Protein AF-A0A6L9ISY8-F1 (afdb_monomer)

Foldseek 3Di:
DAWDWDQPDPVSQEIEIADAQDDEPVSVVVVVVVVVVVCVVDPDHHHYHYHCVNHNDDYPCPPPD

Radius of gyration: 12.51 Å; Cα contacts (8 Å, |Δi|>4): 89; chains: 1; bounding box: 34×18×31 Å

Structure (mmCIF, N/CA/C/O backbone):
data_AF-A0A6L9ISY8-F1
#
_entry.id   AF-A0A6L9ISY8-F1
#
loop_
_atom_site.group_PDB
_atom_site.id
_atom_site.type_symbol
_atom_site.label_atom_id
_atom_site.label_alt_id
_atom_site.label_comp_id
_atom_site.label_asym_id
_atom_site.label_entity_id
_atom_site.label_seq_id
_atom_site.pdbx_PDB_ins_code
_atom_site.Cartn_x
_atom_site.Cartn_y
_atom_site.Cartn_z
_atom_site.occupancy
_atom_site.B_iso_or_equiv
_atom_site.auth_seq_id
_atom_site.auth_comp_id
_atom_site.auth_asym_id
_atom_site.auth_atom_id
_atom_site.pdbx_PDB_model_num
ATOM 1 N N . MET A 1 1 ? 0.975 6.032 -14.545 1.00 67.00 1 MET A N 1
ATOM 2 C CA . MET A 1 1 ? -0.167 5.834 -13.627 1.00 67.00 1 MET A CA 1
ATOM 3 C C . MET A 1 1 ? 0.408 5.747 -12.227 1.00 67.00 1 MET A C 1
ATOM 5 O O . MET A 1 1 ? 1.518 5.247 -12.110 1.00 67.00 1 MET A O 1
ATOM 9 N N . SER A 1 2 ? -0.270 6.314 -11.233 1.00 87.31 2 SER A N 1
ATOM 10 C CA . SER A 1 2 ? 0.130 6.286 -9.819 1.00 87.31 2 SER A CA 1
ATOM 11 C C . SER A 1 2 ? -0.438 5.053 -9.119 1.00 87.31 2 SER A C 1
ATOM 13 O O . SER A 1 2 ? -1.307 4.382 -9.671 1.00 87.31 2 SER A O 1
ATOM 15 N N . ILE A 1 3 ? 0.065 4.754 -7.922 1.00 96.06 3 ILE A N 1
ATOM 16 C CA . ILE A 1 3 ? -0.576 3.802 -7.012 1.00 96.06 3 ILE A CA 1
ATOM 17 C C . ILE A 1 3 ? -1.767 4.516 -6.376 1.00 96.06 3 ILE A C 1
ATOM 19 O O . ILE A 1 3 ? -1.595 5.599 -5.811 1.00 96.06 3 ILE A O 1
ATOM 23 N N . ASP A 1 4 ? -2.945 3.906 -6.445 1.00 96.62 4 ASP A N 1
ATOM 24 C CA . ASP A 1 4 ? -4.152 4.446 -5.822 1.00 96.62 4 ASP A CA 1
ATOM 25 C C . ASP A 1 4 ? -4.424 3.743 -4.491 1.00 96.62 4 ASP A C 1
ATOM 27 O O . ASP A 1 4 ? -4.190 2.541 -4.355 1.00 96.62 4 ASP A O 1
ATOM 31 N N . VAL A 1 5 ? -4.947 4.484 -3.512 1.00 97.31 5 VAL A N 1
ATOM 32 C CA . VAL A 1 5 ? -5.384 3.940 -2.223 1.00 97.31 5 VAL A CA 1
ATOM 33 C C . VAL A 1 5 ? -6.784 4.436 -1.879 1.00 97.31 5 VAL A C 1
ATOM 35 O O . VAL A 1 5 ? -7.075 5.630 -1.976 1.00 97.31 5 VAL A O 1
ATOM 38 N N . PHE A 1 6 ? -7.670 3.511 -1.515 1.00 97.31 6 PHE A N 1
ATOM 39 C CA . PHE A 1 6 ? -9.077 3.797 -1.234 1.00 97.31 6 PHE A CA 1
ATOM 40 C C . PHE A 1 6 ? -9.692 2.759 -0.289 1.00 97.31 6 PHE A C 1
ATOM 42 O O . PHE A 1 6 ? -9.136 1.684 -0.069 1.00 97.31 6 PHE A O 1
ATOM 49 N N . TRP A 1 7 ? -10.848 3.088 0.285 1.00 97.50 7 TRP A N 1
ATOM 50 C CA . TRP A 1 7 ? -11.632 2.157 1.095 1.00 97.50 7 TRP A CA 1
ATOM 51 C C . TRP A 1 7 ? -12.387 1.172 0.200 1.00 97.50 7 TRP A C 1
ATOM 53 O O . TRP A 1 7 ? -13.065 1.590 -0.736 1.00 97.50 7 TRP A O 1
ATOM 63 N N . ASP A 1 8 ? -12.263 -0.126 0.477 1.00 97.12 8 ASP A N 1
ATOM 64 C CA . ASP A 1 8 ? -12.937 -1.190 -0.286 1.00 97.12 8 ASP A CA 1
ATOM 65 C C . ASP A 1 8 ? -14.414 -1.346 0.117 1.00 97.12 8 ASP A C 1
ATOM 67 O O . ASP A 1 8 ? -15.213 -1.914 -0.625 1.00 97.12 8 ASP A O 1
ATOM 71 N N . ASP A 1 9 ? -14.776 -0.844 1.300 1.00 95.88 9 ASP A N 1
ATOM 72 C CA . ASP A 1 9 ? -16.107 -0.931 1.886 1.00 95.88 9 ASP A CA 1
ATOM 73 C C . ASP A 1 9 ? -16.535 0.380 2.565 1.00 95.88 9 ASP A C 1
ATOM 75 O O . ASP A 1 9 ? -15.713 1.171 3.024 1.00 95.88 9 ASP A O 1
ATOM 79 N N . GLU A 1 10 ? -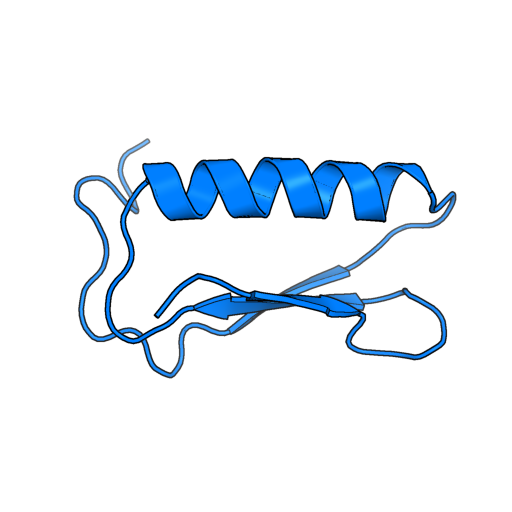17.848 0.595 2.683 1.00 95.62 10 GLU A N 1
ATOM 80 C CA . GLU A 1 10 ? -18.419 1.805 3.302 1.00 95.62 10 GLU A CA 1
ATOM 81 C C . GLU A 1 10 ? -18.085 1.937 4.797 1.00 95.62 10 GLU A C 1
ATOM 83 O O . GLU A 1 10 ? -18.084 3.042 5.334 1.00 95.62 10 GLU A O 1
ATOM 88 N N . ASN A 1 11 ? -17.782 0.823 5.473 1.00 96.31 11 ASN A N 1
ATOM 89 C CA . ASN A 1 11 ? -17.422 0.818 6.893 1.00 96.31 11 ASN A CA 1
ATOM 90 C C . ASN A 1 11 ? -15.923 1.057 7.134 1.00 96.31 11 ASN A C 1
ATOM 92 O O . ASN A 1 11 ? -15.487 1.028 8.287 1.00 96.31 11 ASN A O 1
ATOM 96 N N . HIS A 1 12 ? -15.132 1.275 6.076 1.00 97.12 12 HIS A N 1
ATOM 97 C CA . HIS A 1 12 ? -13.688 1.502 6.155 1.00 97.12 12 HIS A CA 1
ATOM 98 C C . HIS A 1 12 ? -12.969 0.405 6.965 1.00 97.12 12 HIS A C 1
ATOM 100 O O . HIS A 1 12 ? -12.112 0.677 7.808 1.00 97.12 12 HIS A O 1
ATOM 106 N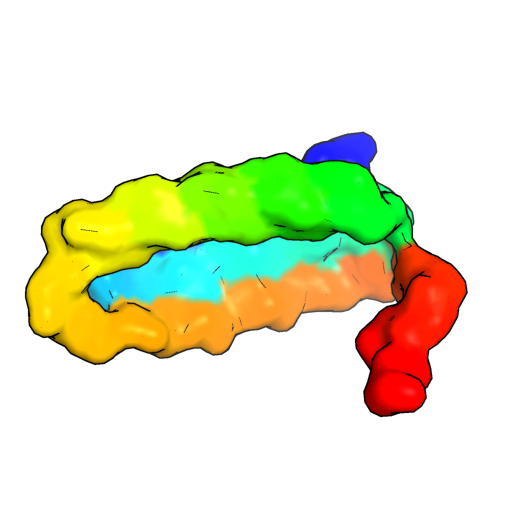 N . THR A 1 13 ? -13.356 -0.855 6.767 1.00 97.56 13 THR A N 1
ATOM 107 C CA . THR A 1 13 ? -12.720 -2.018 7.405 1.00 97.56 13 THR A CA 1
ATOM 108 C C . THR A 1 13 ? -11.613 -2.610 6.542 1.00 97.56 13 THR A C 1
ATOM 110 O O . THR A 1 13 ? -10.754 -3.330 7.058 1.00 97.56 13 THR A O 1
ATOM 113 N N . ILE A 1 14 ? -11.601 -2.284 5.246 1.00 97.88 14 ILE A N 1
ATOM 114 C CA . ILE A 1 14 ? -10.602 -2.745 4.287 1.00 97.88 14 ILE A CA 1
ATOM 115 C C . ILE A 1 14 ? -10.066 -1.552 3.490 1.00 97.88 14 ILE A C 1
ATOM 117 O O . ILE A 1 14 ? -10.825 -0.817 2.861 1.00 97.88 14 ILE A O 1
ATOM 121 N N . ILE A 1 15 ? -8.746 -1.387 3.471 1.00 97.88 15 ILE A N 1
ATOM 122 C CA . ILE A 1 15 ? -8.051 -0.448 2.588 1.00 97.88 15 ILE A CA 1
ATOM 123 C C . ILE A 1 15 ? -7.469 -1.214 1.396 1.00 97.88 15 ILE A C 1
ATOM 125 O O . ILE A 1 15 ? -6.764 -2.211 1.568 1.00 97.88 15 ILE A O 1
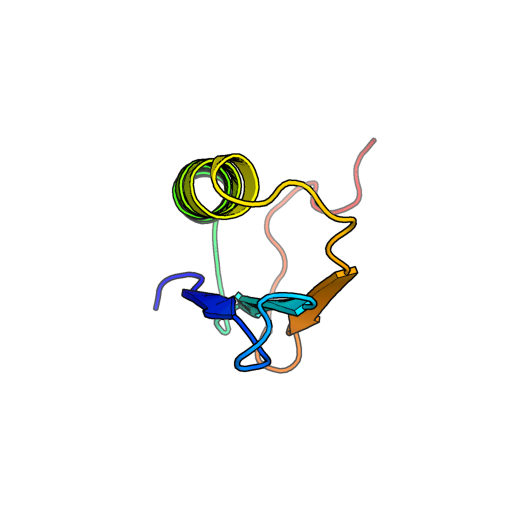ATOM 129 N N . ARG A 1 16 ? -7.777 -0.777 0.175 1.00 98.12 16 ARG A N 1
ATOM 130 C CA . ARG A 1 16 ? -7.251 -1.369 -1.056 1.00 98.12 16 ARG A CA 1
ATOM 131 C C . ARG A 1 16 ? -6.221 -0.447 -1.686 1.00 98.12 16 ARG A C 1
ATOM 133 O O . ARG A 1 16 ? -6.451 0.748 -1.846 1.00 98.12 16 ARG A O 1
ATOM 140 N N . TRP A 1 17 ? -5.110 -1.048 -2.083 1.00 97.94 17 TRP A N 1
ATOM 141 C CA . TRP A 1 17 ? -4.055 -0.437 -2.875 1.00 97.94 17 TRP A CA 1
ATOM 142 C C . TRP A 1 17 ? -4.143 -0.986 -4.286 1.00 97.94 17 TRP A C 1
ATOM 144 O O . TRP A 1 17 ? -4.111 -2.202 -4.458 1.00 97.94 17 TRP A O 1
ATOM 154 N N . PHE A 1 18 ? -4.235 -0.121 -5.285 1.00 97.19 18 PHE A N 1
ATOM 155 C CA . PHE A 1 18 ? -4.192 -0.514 -6.685 1.00 97.19 18 PHE A CA 1
ATOM 156 C C . PHE A 1 18 ? -2.843 -0.127 -7.279 1.00 97.19 18 PHE A C 1
ATOM 158 O O . PHE A 1 18 ? -2.518 1.056 -7.394 1.00 97.19 18 PHE A O 1
ATOM 165 N N . PHE A 1 19 ? -2.050 -1.133 -7.644 1.00 96.62 19 PHE A N 1
ATOM 166 C CA . PHE A 1 19 ? -0.743 -0.923 -8.246 1.00 96.62 19 PHE A CA 1
ATOM 167 C C . PHE A 1 19 ? -0.859 -0.919 -9.778 1.00 96.62 19 PHE A C 1
ATOM 169 O O . PHE A 1 19 ? -1.387 -1.871 -10.360 1.00 96.62 19 PHE A O 1
ATOM 176 N N . PRO A 1 20 ? -0.346 0.121 -10.457 1.00 95.69 20 PRO A N 1
ATOM 177 C CA . PRO A 1 20 ? -0.306 0.172 -11.914 1.00 95.69 20 PRO A CA 1
ATOM 178 C C . PRO A 1 20 ? 0.727 -0.815 -12.480 1.00 95.69 20 PRO A C 1
ATOM 180 O O . PRO A 1 20 ? 1.479 -1.447 -11.742 1.00 95.69 20 PRO A O 1
ATOM 183 N N . GLU A 1 21 ? 0.823 -0.914 -13.813 1.00 96.25 21 GLU A N 1
ATOM 184 C CA . GLU A 1 21 ? 1.759 -1.849 -14.463 1.00 96.25 21 GLU A CA 1
ATOM 185 C C . GLU A 1 21 ? 3.220 -1.684 -14.019 1.00 96.25 21 GLU A C 1
ATOM 187 O O . GLU A 1 21 ? 3.963 -2.665 -13.930 1.00 96.25 21 GLU A O 1
ATOM 192 N N . THR A 1 22 ? 3.616 -0.446 -13.734 1.00 94.06 22 THR A N 1
ATOM 193 C CA . THR A 1 22 ? 4.946 -0.070 -13.260 1.00 94.06 22 THR A CA 1
ATOM 194 C C . THR A 1 22 ? 4.804 1.012 -12.202 1.00 94.06 22 THR A C 1
ATOM 196 O O . THR A 1 22 ? 4.064 1.973 -12.425 1.00 94.06 22 THR A O 1
ATOM 199 N N . PHE A 1 23 ? 5.560 0.901 -11.117 1.00 94.06 23 PHE A N 1
ATOM 200 C CA . PHE A 1 23 ? 5.670 1.932 -10.090 1.00 94.06 23 PHE A CA 1
ATOM 201 C C . PHE A 1 23 ? 7.106 2.010 -9.562 1.00 94.06 23 PHE A C 1
ATOM 203 O O . PHE A 1 23 ? 7.895 1.079 -9.756 1.00 94.06 23 PHE A O 1
ATOM 210 N N . ASP A 1 24 ? 7.438 3.111 -8.896 1.00 94.62 24 ASP A N 1
ATOM 211 C CA . ASP A 1 24 ? 8.703 3.295 -8.185 1.00 94.62 24 ASP A CA 1
ATOM 212 C C . ASP A 1 24 ? 8.489 3.488 -6.673 1.00 94.62 24 ASP A C 1
ATOM 214 O O . ASP A 1 24 ? 7.363 3.546 -6.168 1.00 94.62 24 ASP A O 1
ATOM 218 N N . TRP A 1 25 ? 9.594 3.533 -5.928 1.00 93.62 25 TRP A N 1
ATOM 219 C CA . TRP A 1 25 ? 9.555 3.683 -4.474 1.00 93.62 25 TRP A CA 1
ATOM 220 C C . TRP A 1 25 ? 9.056 5.053 -4.020 1.00 93.62 25 TRP A C 1
ATOM 222 O O . TRP A 1 25 ? 8.446 5.139 -2.957 1.00 93.62 25 TRP A O 1
ATOM 232 N N . ASP A 1 26 ? 9.257 6.097 -4.823 1.00 94.56 26 ASP A N 1
ATOM 233 C CA . ASP A 1 26 ? 8.794 7.444 -4.491 1.00 94.56 26 ASP A CA 1
ATOM 234 C C . ASP A 1 26 ? 7.265 7.505 -4.550 1.00 94.56 26 ASP A C 1
ATOM 236 O O . ASP A 1 26 ? 6.623 8.026 -3.638 1.00 94.56 26 ASP A O 1
ATOM 240 N N . GLN A 1 27 ? 6.667 6.895 -5.576 1.00 94.06 27 GLN A N 1
ATOM 241 C CA . GLN A 1 27 ? 5.220 6.725 -5.691 1.00 94.06 27 GLN A CA 1
ATOM 242 C C . GLN A 1 27 ? 4.663 5.893 -4.539 1.00 94.06 27 GLN A C 1
ATOM 244 O O . GLN A 1 27 ? 3.655 6.268 -3.946 1.00 94.06 27 GLN A O 1
ATOM 249 N N . TYR A 1 28 ? 5.328 4.789 -4.188 1.00 94.44 28 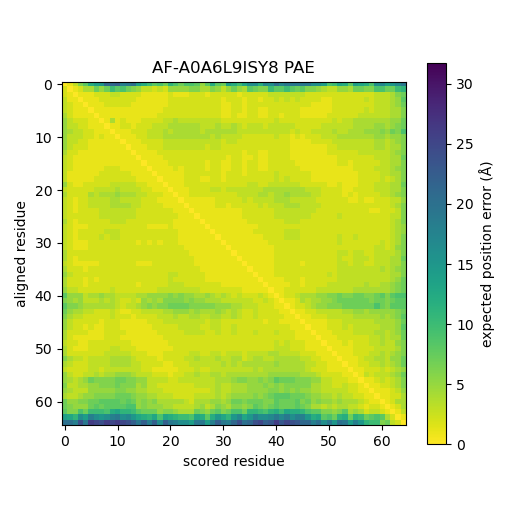TYR A N 1
ATOM 250 C CA . TYR A 1 28 ? 4.91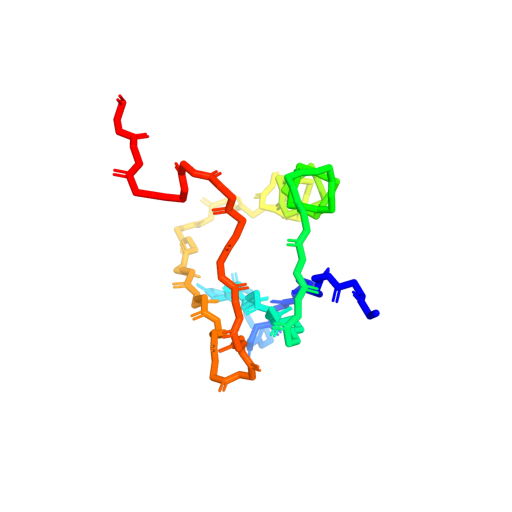8 3.972 -3.048 1.00 94.44 28 TYR A CA 1
ATOM 251 C C . TYR A 1 28 ? 4.948 4.765 -1.738 1.00 94.44 28 TYR A C 1
ATOM 253 O O . TYR A 1 28 ? 3.982 4.719 -0.979 1.00 94.44 28 TYR A O 1
ATOM 261 N N . GLN A 1 29 ? 6.015 5.530 -1.489 1.00 94.75 29 GLN A N 1
ATOM 262 C CA . GLN A 1 29 ? 6.143 6.341 -0.280 1.00 94.75 29 GLN A CA 1
ATOM 263 C C . GLN A 1 29 ? 5.056 7.420 -0.209 1.00 94.75 29 GLN A C 1
ATOM 265 O O . GLN A 1 29 ? 4.405 7.558 0.822 1.00 94.75 29 GLN A O 1
ATOM 270 N N . GLN A 1 30 ? 4.800 8.129 -1.311 1.00 95.25 30 GLN A N 1
ATOM 271 C CA . GLN A 1 30 ? 3.751 9.151 -1.373 1.00 95.25 30 GLN A CA 1
ATOM 272 C C . GLN A 1 30 ? 2.362 8.569 -1.083 1.00 95.25 30 GLN A C 1
ATOM 274 O O . GLN A 1 30 ? 1.614 9.119 -0.272 1.00 95.25 30 GLN A O 1
ATOM 279 N N . THR A 1 31 ? 2.020 7.434 -1.699 1.00 96.12 31 THR A N 1
ATOM 280 C CA . THR A 1 31 ? 0.738 6.767 -1.441 1.00 96.12 31 THR A CA 1
ATOM 281 C C . THR A 1 31 ? 0.685 6.192 -0.022 1.00 96.12 31 THR A C 1
ATOM 283 O O . THR A 1 31 ? -0.378 6.182 0.597 1.00 96.12 31 THR A O 1
ATOM 286 N N . SER A 1 32 ? 1.822 5.779 0.544 1.00 96.19 32 SER A N 1
ATOM 287 C CA . SER A 1 32 ? 1.906 5.329 1.935 1.00 96.19 32 SER A CA 1
ATOM 288 C C . SER A 1 32 ? 1.635 6.431 2.943 1.00 96.19 32 SER A C 1
ATOM 290 O O . SER A 1 32 ? 0.896 6.201 3.901 1.00 96.19 32 SER A O 1
ATOM 292 N N . ASP A 1 33 ? 2.156 7.631 2.714 1.00 96.25 33 ASP A N 1
ATOM 293 C CA . ASP A 1 33 ? 1.864 8.783 3.564 1.00 96.25 33 ASP A CA 1
ATOM 294 C C . ASP A 1 33 ? 0.360 9.117 3.517 1.00 96.25 33 ASP A C 1
ATOM 296 O O . ASP A 1 33 ? -0.267 9.375 4.548 1.00 96.25 33 ASP A O 1
ATOM 300 N N . GLN A 1 34 ? -0.261 9.020 2.334 1.00 95.56 34 GLN A N 1
ATOM 301 C CA . GLN A 1 34 ? -1.710 9.181 2.179 1.00 95.56 34 GLN A CA 1
ATOM 302 C C . GLN A 1 34 ? -2.498 8.097 2.931 1.00 95.56 34 GLN A C 1
ATOM 304 O O . GLN A 1 34 ? -3.436 8.415 3.666 1.00 95.56 34 GLN A O 1
ATOM 309 N N . ALA A 1 35 ? -2.122 6.826 2.779 1.00 96.00 35 ALA A N 1
ATOM 310 C CA . ALA A 1 35 ? -2.769 5.714 3.469 1.00 96.00 35 ALA A CA 1
ATOM 311 C C . ALA A 1 35 ? -2.667 5.864 4.994 1.00 96.00 35 ALA A C 1
ATOM 313 O O . ALA A 1 35 ? -3.635 5.613 5.709 1.00 96.00 35 ALA A O 1
ATOM 314 N N . GLN A 1 36 ? -1.525 6.339 5.498 1.00 96.06 36 GLN A N 1
ATOM 315 C CA . GLN A 1 36 ? -1.332 6.598 6.921 1.00 96.06 36 GLN A CA 1
ATOM 316 C C . GLN A 1 36 ? -2.287 7.678 7.443 1.00 96.06 36 GLN A C 1
ATOM 318 O O . GLN A 1 36 ? -2.855 7.514 8.523 1.00 96.06 36 GLN A O 1
ATOM 323 N N . ILE A 1 37 ? -2.516 8.749 6.677 1.00 95.88 37 ILE A N 1
ATOM 324 C CA . ILE A 1 37 ? -3.493 9.788 7.033 1.00 95.88 37 ILE A CA 1
ATOM 325 C C . ILE A 1 37 ? -4.911 9.208 7.071 1.00 95.88 37 ILE A C 1
ATOM 327 O O . ILE A 1 37 ? -5.658 9.498 8.003 1.00 95.88 37 ILE A O 1
ATOM 331 N N . MET A 1 38 ? -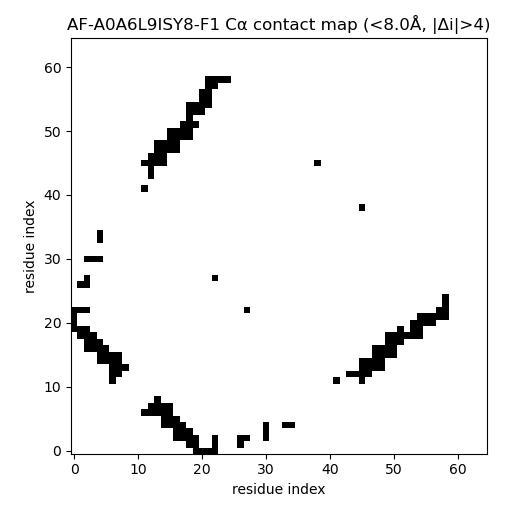5.278 8.366 6.100 1.00 94.81 38 MET A N 1
ATOM 332 C CA . MET A 1 38 ? -6.586 7.700 6.085 1.00 94.81 38 MET A CA 1
ATOM 333 C C . MET A 1 38 ? -6.770 6.811 7.320 1.00 94.81 38 MET A C 1
ATOM 335 O O . MET A 1 38 ? -7.780 6.914 8.015 1.00 94.81 38 MET A O 1
ATOM 339 N N . LEU A 1 39 ? -5.769 5.987 7.633 1.00 95.88 39 LEU A N 1
ATOM 340 C CA . LEU A 1 39 ? -5.796 5.063 8.767 1.00 95.88 39 LEU A CA 1
ATOM 341 C C . LEU A 1 39 ? -5.805 5.785 10.120 1.00 95.88 39 LEU A C 1
ATOM 343 O O . LEU A 1 39 ? -6.446 5.310 11.050 1.00 95.88 39 LEU A O 1
ATOM 347 N N . ALA A 1 40 ? -5.167 6.954 10.234 1.00 95.06 40 ALA A N 1
ATOM 348 C CA . ALA A 1 40 ? -5.151 7.744 11.469 1.00 95.06 40 ALA A CA 1
ATOM 349 C C . ALA A 1 40 ? -6.541 8.251 11.902 1.00 95.06 40 ALA A C 1
ATOM 351 O O . ALA A 1 40 ? -6.707 8.675 13.044 1.00 95.06 40 ALA A O 1
ATOM 352 N N . THR A 1 41 ? -7.533 8.223 11.005 1.00 90.69 41 THR A N 1
ATOM 353 C CA . THR A 1 41 ? -8.920 8.621 11.303 1.00 90.69 41 THR A CA 1
ATOM 354 C C . THR A 1 41 ? -9.790 7.478 11.834 1.00 90.69 41 THR A C 1
ATOM 356 O O . THR A 1 41 ? -10.949 7.706 12.174 1.00 90.69 41 THR A O 1
ATOM 359 N N . ILE A 1 42 ? -9.248 6.259 11.906 1.00 94.75 42 ILE A N 1
ATOM 360 C CA . ILE A 1 42 ? -9.984 5.034 12.215 1.00 94.75 42 ILE A CA 1
ATOM 361 C C . ILE A 1 42 ? -9.501 4.442 13.545 1.00 94.75 42 ILE A C 1
ATOM 363 O O . ILE A 1 42 ? -8.306 4.268 13.762 1.00 94.75 42 ILE A O 1
ATOM 367 N N . GLU A 1 43 ? -10.436 4.106 14.438 1.00 95.25 43 GLU A N 1
ATOM 368 C CA . GLU A 1 43 ? -10.124 3.528 15.759 1.00 95.25 43 GLU A CA 1
ATOM 369 C C . GLU A 1 43 ? -10.085 1.989 15.763 1.00 95.25 43 GLU A C 1
ATOM 371 O O . GLU A 1 43 ? -9.588 1.375 16.710 1.00 95.25 43 GLU A O 1
ATOM 376 N N . HIS A 1 44 ? -10.619 1.344 14.721 1.00 94.81 44 HIS A N 1
ATOM 377 C CA . HIS A 1 44 ? -10.680 -0.113 14.597 1.00 94.81 44 HIS A CA 1
ATOM 378 C C . HIS A 1 44 ? -9.557 -0.698 13.733 1.00 94.81 44 HIS A C 1
ATOM 380 O O . HIS A 1 44 ? -8.829 0.001 13.035 1.00 94.81 44 HIS A O 1
ATOM 386 N N . HIS A 1 45 ? -9.426 -2.026 13.775 1.00 95.81 45 HIS A N 1
ATOM 387 C CA . HIS A 1 45 ? -8.475 -2.752 12.938 1.00 95.81 45 HIS A CA 1
ATOM 388 C C . HIS A 1 45 ? -8.912 -2.747 11.469 1.00 95.81 45 HIS A C 1
ATOM 390 O O . HIS A 1 45 ? -10.020 -3.182 11.151 1.00 95.81 45 HIS A O 1
ATOM 396 N N . VAL A 1 46 ? -8.010 -2.327 10.585 1.00 97.62 46 VAL A N 1
ATOM 397 C CA . VAL A 1 46 ? -8.223 -2.284 9.135 1.00 97.62 46 VAL A CA 1
ATOM 398 C C . VAL A 1 46 ? -7.403 -3.379 8.461 1.00 97.62 46 VAL A C 1
ATOM 400 O O . VAL A 1 46 ? -6.209 -3.524 8.718 1.00 97.62 46 VAL A O 1
ATOM 403 N N . TRP A 1 47 ? -8.032 -4.134 7.566 1.00 97.62 47 TRP A N 1
ATOM 404 C CA . TRP A 1 47 ? -7.346 -5.090 6.699 1.00 97.62 47 TRP A CA 1
ATOM 405 C C . TRP A 1 47 ? -6.850 -4.408 5.426 1.00 97.62 47 TRP A C 1
ATOM 407 O O . TRP A 1 47 ? -7.483 -3.487 4.923 1.00 97.62 47 TRP A O 1
ATOM 417 N N . SER A 1 48 ? -5.727 -4.870 4.880 1.00 96.69 48 SER A N 1
ATOM 418 C CA . SER A 1 48 ? -5.158 -4.318 3.647 1.00 96.69 48 SER A CA 1
ATOM 419 C C . SER A 1 48 ? -5.234 -5.327 2.507 1.00 96.69 48 SER A C 1
ATOM 421 O O . SER A 1 48 ? -4.867 -6.491 2.683 1.00 96.69 48 SER A O 1
ATOM 423 N N . ILE A 1 49 ? -5.673 -4.873 1.333 1.00 97.69 49 ILE A N 1
ATOM 424 C CA . ILE A 1 49 ? -5.576 -5.612 0.073 1.00 97.69 49 ILE A CA 1
ATOM 425 C C . ILE A 1 49 ? -4.595 -4.880 -0.836 1.00 97.69 49 ILE A C 1
ATOM 427 O O . ILE A 1 49 ? -4.834 -3.741 -1.229 1.00 97.69 49 ILE A O 1
ATOM 431 N N . MET A 1 50 ? -3.511 -5.555 -1.212 1.00 95.50 50 MET A N 1
ATOM 432 C CA . MET A 1 50 ? -2.587 -5.070 -2.236 1.00 95.50 50 MET A CA 1
ATOM 433 C C . MET A 1 50 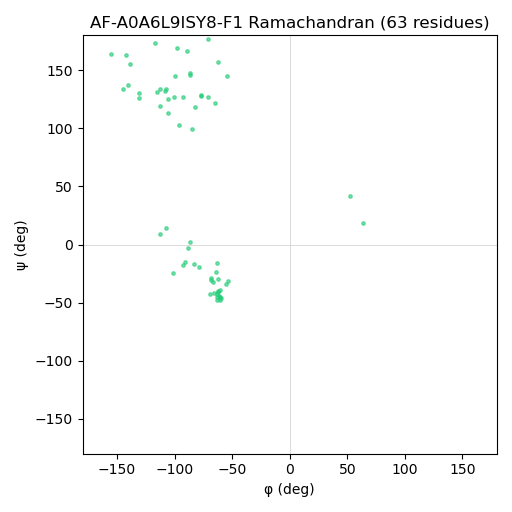? -2.937 -5.695 -3.585 1.00 95.50 50 MET A C 1
ATOM 435 O O . MET A 1 50 ? -2.632 -6.860 -3.839 1.00 95.50 50 MET A O 1
ATOM 439 N N . ASP A 1 51 ? -3.595 -4.927 -4.447 1.00 96.31 51 ASP A N 1
ATOM 440 C CA . ASP A 1 51 ? -3.959 -5.343 -5.795 1.00 96.31 51 ASP A CA 1
ATOM 441 C C . ASP A 1 51 ? -2.794 -5.108 -6.761 1.00 96.31 51 ASP A C 1
ATOM 443 O O . ASP A 1 51 ? -2.549 -3.995 -7.226 1.00 96.31 51 ASP A O 1
ATOM 447 N N . ILE A 1 52 ? -2.068 -6.189 -7.045 1.00 94.12 52 ILE A N 1
ATOM 448 C CA . ILE A 1 52 ? -0.906 -6.202 -7.939 1.00 94.12 52 ILE A CA 1
ATOM 449 C C . ILE A 1 52 ? -1.196 -6.883 -9.284 1.00 94.12 52 ILE A C 1
ATOM 451 O O . ILE A 1 52 ? -0.261 -7.210 -10.011 1.00 94.12 52 ILE A O 1
ATOM 455 N N . HIS A 1 53 ? -2.464 -7.119 -9.646 1.00 95.75 53 HIS A N 1
ATOM 456 C CA . HIS A 1 53 ? -2.803 -7.889 -10.855 1.00 95.75 53 HIS A CA 1
ATOM 457 C C . HIS A 1 53 ? -2.320 -7.228 -12.151 1.00 95.75 53 HIS A C 1
ATOM 459 O O . HIS A 1 53 ? -2.032 -7.922 -13.125 1.00 95.75 53 HIS A O 1
ATOM 465 N N . ALA A 1 54 ? -2.236 -5.896 -12.172 1.00 94.81 54 ALA A N 1
ATOM 466 C CA . ALA A 1 54 ? -1.752 -5.152 -13.328 1.00 94.81 54 ALA A CA 1
ATOM 467 C C . ALA A 1 54 ? -0.217 -5.064 -13.389 1.00 94.81 54 ALA A C 1
ATOM 469 O O . ALA A 1 54 ? 0.316 -4.761 -14.456 1.00 94.81 54 ALA A O 1
ATOM 470 N N . VAL A 1 55 ? 0.495 -5.328 -12.285 1.00 95.56 55 VAL A N 1
ATOM 471 C CA . VAL A 1 55 ? 1.945 -5.118 -12.171 1.00 95.56 55 VAL A CA 1
ATOM 472 C C . VAL A 1 55 ? 2.697 -6.052 -13.116 1.00 95.56 55 VAL A C 1
ATOM 474 O O . VAL A 1 55 ? 2.613 -7.275 -13.019 1.00 95.56 55 VAL A O 1
ATOM 477 N N . LYS A 1 56 ? 3.484 -5.466 -14.019 1.00 95.06 56 LYS A N 1
ATOM 478 C CA . LYS A 1 56 ? 4.337 -6.191 -14.973 1.00 95.06 56 LYS A CA 1
ATOM 479 C C . LYS A 1 56 ? 5.799 -6.223 -14.548 1.00 95.06 56 LYS A C 1
ATOM 481 O O . LYS A 1 56 ? 6.533 -7.122 -14.953 1.00 95.06 56 LYS A O 1
ATOM 486 N N . SER A 1 57 ? 6.229 -5.256 -13.740 1.00 90.94 57 SER A N 1
ATOM 487 C CA . SER A 1 57 ? 7.586 -5.193 -13.200 1.00 90.94 57 SER A CA 1
ATOM 488 C C . SER A 1 57 ? 7.582 -4.627 -11.789 1.00 90.94 57 SER A C 1
ATOM 490 O O . SER A 1 57 ? 6.973 -3.587 -11.543 1.00 90.94 57 SER A O 1
ATOM 492 N N . LEU A 1 58 ? 8.313 -5.282 -10.892 1.00 89.88 58 LEU A N 1
ATOM 493 C CA . LEU A 1 58 ? 8.533 -4.798 -9.534 1.00 89.88 58 LEU A CA 1
ATOM 494 C C . LEU A 1 58 ? 9.745 -3.857 -9.497 1.00 89.88 58 LEU A C 1
ATOM 496 O O . LEU A 1 58 ? 10.709 -4.089 -10.238 1.00 89.88 58 LEU A O 1
ATOM 500 N N . PRO A 1 59 ? 9.733 -2.820 -8.642 1.00 90.12 59 PRO A N 1
ATOM 501 C CA . PRO A 1 59 ? 10.897 -1.972 -8.454 1.00 90.12 59 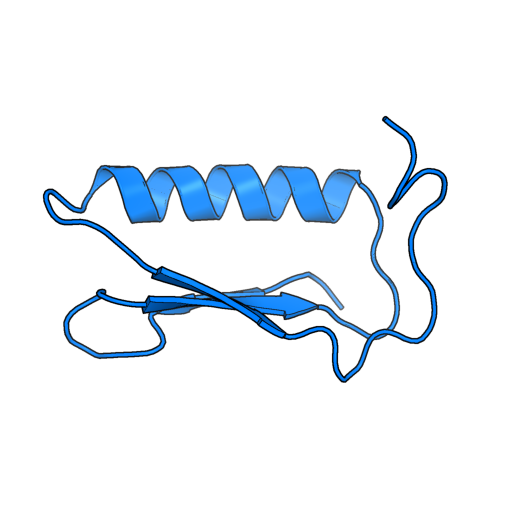PRO A CA 1
ATOM 502 C C . PRO A 1 59 ? 12.080 -2.781 -7.888 1.00 90.12 59 PRO A C 1
ATOM 504 O O . PRO A 1 59 ? 11.892 -3.838 -7.272 1.00 90.12 59 PRO A O 1
ATOM 507 N N . PRO A 1 60 ? 13.325 -2.317 -8.084 1.00 91.19 60 PRO A N 1
ATOM 508 C CA . PRO A 1 60 ? 14.498 -2.982 -7.531 1.00 91.19 60 PRO A CA 1
ATOM 509 C C . PRO A 1 60 ? 14.372 -3.173 -6.019 1.00 91.19 60 PRO A C 1
ATOM 511 O O . PRO A 1 60 ? 13.846 -2.302 -5.328 1.00 91.19 60 PRO A O 1
ATOM 514 N N . ASN A 1 61 ? 14.902 -4.286 -5.509 1.00 89.50 61 ASN A N 1
ATOM 515 C CA . ASN A 1 61 ? 14.907 -4.616 -4.079 1.00 89.50 61 ASN A CA 1
ATOM 516 C C . ASN A 1 61 ? 13.513 -4.805 -3.452 1.00 89.50 61 ASN A C 1
ATOM 518 O O . ASN A 1 61 ? 13.405 -4.807 -2.234 1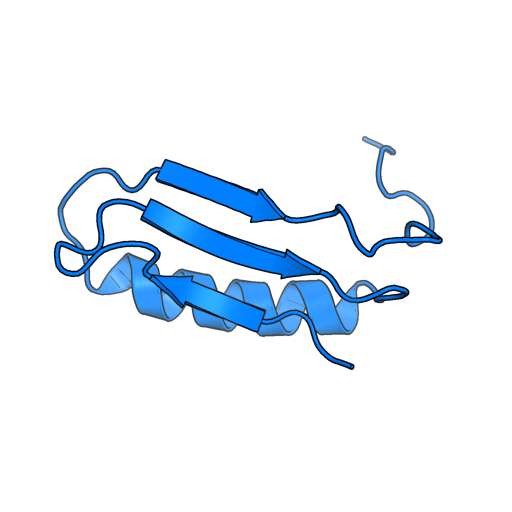.00 89.50 61 ASN A O 1
ATOM 522 N N . PHE A 1 62 ? 12.461 -5.041 -4.250 1.00 84.25 62 PHE A N 1
ATOM 523 C CA . PHE A 1 62 ? 11.094 -5.252 -3.743 1.00 84.25 62 PHE A CA 1
ATOM 524 C C . PHE A 1 62 ? 10.969 -6.354 -2.677 1.00 84.25 62 PHE A C 1
ATOM 526 O O . PHE A 1 62 ? 10.128 -6.258 -1.792 1.00 84.25 62 PHE A O 1
ATOM 533 N N . LEU A 1 63 ? 11.809 -7.391 -2.753 1.00 83.44 63 LEU A N 1
ATOM 534 C CA . LEU A 1 63 ? 11.862 -8.488 -1.777 1.00 83.44 63 LEU A CA 1
ATOM 535 C C . LEU A 1 63 ? 13.166 -8.510 -0.965 1.00 83.44 63 LEU A C 1
ATOM 537 O O . LEU A 1 63 ? 13.449 -9.507 -0.301 1.00 83.44 63 LEU A O 1
ATOM 541 N N . ALA A 1 64 ? 14.006 -7.478 -1.070 1.00 76.12 64 ALA A N 1
ATOM 542 C CA . ALA A 1 64 ? 15.256 -7.450 -0.324 1.00 76.12 64 ALA A CA 1
ATOM 543 C C . ALA A 1 64 ? 14.977 -6.958 1.103 1.00 76.12 64 ALA A C 1
ATOM 545 O O . ALA A 1 64 ? 14.497 -5.841 1.285 1.00 76.12 64 ALA A O 1
ATOM 546 N N . ASN A 1 65 ? 15.262 -7.823 2.080 1.00 48.03 65 ASN A N 1
ATOM 547 C CA . ASN A 1 65 ? 15.335 -7.471 3.501 1.00 48.03 65 ASN A CA 1
ATOM 548 C C . ASN A 1 65 ? 16.559 -6.603 3.792 1.00 48.03 65 ASN A C 1
ATOM 550 O O . ASN A 1 65 ? 17.636 -6.914 3.228 1.00 48.03 65 ASN A O 1
#

Nearest PDB structures (foldseek):
  7c2g-assembly1_G  TM=6.815E-01  e=4.257E+00  Candidatus Thorarchaeota archaeon SMTZ1-83
  3byp-assembly1_B  TM=5.266E-01  e=2.631E+00  unclassified
  3byr-assembly1_A-2  TM=4.785E-01  e=2.293E+00  Thermus thermophilus
  7c2h-assembly1_G  TM=7.388E-01  e=8.467E+00  Candidatus Thorarchaeota archaeon SMTZ1-83
  3gr1-assembly2_F-5  TM=5.328E-01  e=6.004E+00  Salmonella enterica subsp. enterica serovar Typhimurium

Solvent-accessible surface area (backbone atoms only — not comparable to full-atom values): 3951 Å² total; per-residue (Å²): 113,70,55,46,76,48,65,74,43,97,82,59,45,32,40,34,34,44,39,35,44,52,63,50,68,66,52,50,50,54,44,46,55,50,49,50,58,60,53,73,77,53,95,68,84,63,46,79,46,80,42,52,87,56,45,76,50,80,46,86,67,78,84,62,129

Sequence (65 aa):
MSIDVFWDDENHTIIRWFFPETFDWDQYQQTSDQAQIMLATIEHHVWSIMDIHAVKSLPPNFLAN

pLDDT: mean 93.46, std 7.6, range [48.03, 98.12]

Secondary structure (DSSP, 8-state):
-PPEEEESSTT--EEEEE--SB--HHHHHHHHHHHHHHHTT--S--EEEEE-TT-SBPPTTTT--

Mean predicted aligned error: 3.24 Å